Protein AF-A0ABD3KCF1-F1 (afdb_monomer)

Sequence (124 aa):
MEPELLEAELVLPAYFSFKKIQIYEKYPKGQSSAKRFKHLKQIIQAENFQNYPPDEPNYVNIESPPSMHPSKRICDITGYEAPYHDPRTKLRYANAGVFKVIRSLSNDYVQRYLALRNAAIVLR

Solvent-accessible surface area (backbone atoms only — not comparable to full-atom values): 8397 Å² total; per-residue (Å²): 130,69,69,69,53,66,74,64,64,80,50,83,66,97,70,52,88,88,53,68,76,76,64,67,79,81,48,73,91,82,71,87,67,74,86,70,83,74,54,67,72,58,49,61,72,71,51,68,68,88,79,53,63,90,88,58,78,45,98,88,61,66,69,76,78,80,79,90,66,83,80,83,52,50,12,68,85,79,68,43,69,18,93,43,67,40,90,87,76,68,49,33,30,64,49,73,70,54,48,56,52,59,72,71,53,54,70,68,58,48,39,55,49,29,44,78,72,76,63,43,86,76,88,127

Structure (mmCIF, N/CA/C/O backbone):
data_AF-A0ABD3KCF1-F1
#
_entry.id   AF-A0ABD3KCF1-F1
#
loop_
_atom_site.group_PDB
_atom_site.id
_atom_site.type_symbol
_atom_site.label_atom_id
_atom_site.label_alt_id
_atom_site.label_comp_id
_atom_site.label_asym_id
_atom_site.label_entity_id
_atom_site.label_seq_id
_atom_site.pdbx_PDB_ins_code
_atom_site.Cartn_x
_atom_site.Cartn_y
_atom_site.Cartn_z
_atom_site.occupancy
_atom_site.B_iso_or_equiv
_atom_site.auth_seq_id
_atom_site.auth_comp_id
_atom_site.auth_asym_id
_atom_site.auth_atom_id
_atom_site.pdbx_PDB_model_num
ATOM 1 N N . MET A 1 1 ? 42.559 -10.688 -20.259 1.00 56.59 1 MET A N 1
ATOM 2 C CA . MET A 1 1 ? 41.483 -10.679 -19.248 1.00 56.59 1 MET A CA 1
ATOM 3 C C . MET A 1 1 ? 41.342 -12.124 -18.840 1.00 56.59 1 MET A C 1
ATOM 5 O O . MET A 1 1 ? 41.126 -12.939 -19.728 1.00 56.59 1 MET A O 1
ATOM 9 N N . GLU A 1 2 ? 41.630 -12.430 -17.579 1.00 55.03 2 GLU A N 1
ATOM 10 C CA . GLU A 1 2 ? 41.742 -13.809 -17.091 1.00 55.03 2 GLU A CA 1
ATOM 11 C C . GLU A 1 2 ? 40.425 -14.583 -17.304 1.00 55.03 2 GLU A C 1
ATOM 13 O O . GLU A 1 2 ? 39.360 -14.032 -17.005 1.00 55.03 2 GLU A O 1
ATOM 18 N N . PRO A 1 3 ? 40.468 -15.821 -17.832 1.00 62.44 3 PRO A N 1
ATOM 19 C CA . 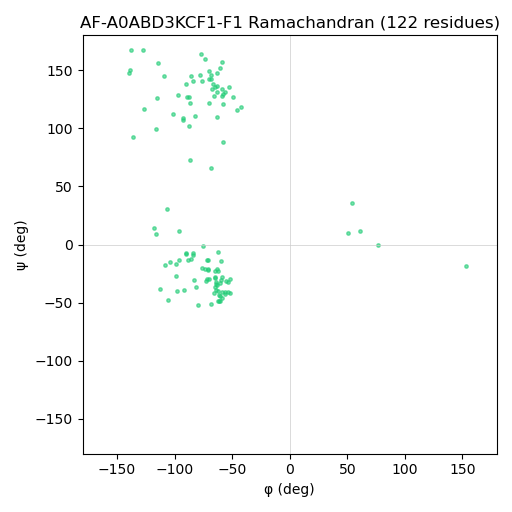PRO A 1 3 ? 39.278 -16.607 -18.179 1.00 62.44 3 PRO A CA 1
ATOM 20 C C . PRO A 1 3 ? 38.423 -16.980 -16.956 1.00 62.44 3 PRO A C 1
ATOM 22 O O . PRO A 1 3 ? 37.203 -17.066 -17.062 1.00 62.44 3 PRO A O 1
ATOM 25 N N . GLU A 1 4 ? 39.041 -17.091 -15.781 1.00 58.06 4 GLU A N 1
ATOM 26 C CA . GLU A 1 4 ? 38.385 -17.444 -14.513 1.00 58.06 4 GLU A CA 1
ATOM 27 C C . GLU A 1 4 ? 37.358 -16.391 -14.059 1.00 58.06 4 GLU A C 1
ATOM 29 O O . GLU A 1 4 ? 36.324 -16.712 -13.476 1.00 58.06 4 GLU A O 1
ATOM 34 N N . LEU A 1 5 ? 37.600 -15.113 -14.375 1.00 50.41 5 LEU A N 1
ATOM 35 C CA . LEU A 1 5 ? 36.693 -14.012 -14.023 1.00 50.41 5 LEU A CA 1
ATOM 36 C C . LEU A 1 5 ? 35.418 -13.998 -14.878 1.00 50.41 5 LEU A C 1
ATOM 38 O O . LEU A 1 5 ? 34.420 -13.396 -14.484 1.00 50.41 5 LEU A O 1
ATOM 42 N N . LEU A 1 6 ? 35.467 -14.634 -16.050 1.00 55.19 6 LEU A N 1
ATOM 43 C CA . LEU A 1 6 ? 34.352 -14.756 -16.988 1.00 55.19 6 LEU A CA 1
ATOM 44 C C . LEU A 1 6 ? 33.406 -15.893 -16.583 1.00 55.19 6 LEU A C 1
ATOM 46 O O . LEU A 1 6 ? 32.195 -15.742 -16.710 1.00 55.19 6 LEU A O 1
ATOM 50 N N . GLU A 1 7 ? 33.951 -16.992 -16.058 1.00 56.09 7 GLU A N 1
ATOM 51 C CA . GLU A 1 7 ? 33.171 -18.126 -15.541 1.00 56.09 7 GLU A CA 1
ATOM 52 C C . GLU A 1 7 ? 32.470 -17.808 -14.217 1.00 56.09 7 GLU A C 1
ATOM 54 O O . GLU A 1 7 ? 31.391 -18.327 -13.948 1.00 56.09 7 GLU A O 1
ATOM 59 N N . ALA A 1 8 ? 33.044 -16.921 -13.402 1.00 57.25 8 ALA A N 1
ATOM 60 C CA . ALA A 1 8 ? 32.500 -16.587 -12.090 1.00 57.25 8 ALA A CA 1
ATOM 61 C C . ALA A 1 8 ? 31.251 -15.677 -12.118 1.00 57.25 8 ALA A C 1
ATOM 63 O O . ALA A 1 8 ? 30.768 -15.309 -11.051 1.00 57.25 8 ALA A O 1
ATOM 64 N N . GLU A 1 9 ? 30.767 -15.236 -13.291 1.00 54.31 9 GLU A N 1
ATOM 65 C CA . GLU A 1 9 ? 29.693 -14.224 -13.459 1.00 54.31 9 GLU A CA 1
ATOM 66 C C . GLU A 1 9 ? 29.893 -12.914 -12.653 1.00 54.31 9 GLU A C 1
ATOM 68 O O . GLU A 1 9 ? 29.016 -12.051 -12.602 1.00 54.31 9 GLU A O 1
ATOM 73 N N . LEU A 1 10 ? 31.072 -12.704 -12.054 1.00 55.50 10 LEU A N 1
ATOM 74 C CA . LEU A 1 10 ? 31.410 -11.531 -11.238 1.00 55.50 10 LEU A CA 1
ATOM 75 C C . LEU A 1 10 ? 31.563 -10.257 -12.080 1.00 55.50 10 LEU A C 1
ATOM 77 O O . LEU A 1 10 ? 31.598 -9.146 -11.546 1.00 55.50 10 LEU A O 1
ATOM 81 N N . VAL A 1 11 ? 31.657 -10.406 -13.401 1.00 50.69 11 VAL A N 1
ATOM 82 C CA . VAL A 1 11 ? 31.754 -9.314 -14.363 1.00 50.69 11 VAL A CA 1
ATOM 83 C C . VAL A 1 11 ? 30.504 -9.327 -15.231 1.00 50.69 11 VAL A C 1
ATOM 85 O O . VAL A 1 11 ? 30.178 -10.337 -15.850 1.00 50.69 11 VAL A O 1
ATOM 88 N N . LEU A 1 12 ? 29.820 -8.180 -15.303 1.00 50.31 12 LEU A N 1
ATOM 89 C CA . LEU A 1 12 ? 28.676 -7.995 -16.194 1.00 50.31 12 LEU A CA 1
ATOM 90 C C . LEU A 1 12 ? 29.034 -8.467 -17.619 1.00 50.31 12 LEU A C 1
ATOM 92 O O . LEU A 1 12 ? 30.032 -7.987 -18.169 1.00 50.31 12 LEU A O 1
ATOM 96 N N . PRO A 1 13 ? 28.229 -9.354 -18.234 1.00 52.53 13 PRO A N 1
ATOM 97 C CA . PRO A 1 13 ? 28.493 -9.861 -19.572 1.00 52.53 13 PRO A CA 1
ATOM 98 C C . PRO A 1 13 ? 28.708 -8.726 -20.577 1.00 52.53 13 PRO A C 1
ATOM 100 O O . PRO A 1 13 ? 27.940 -7.763 -20.638 1.00 52.53 13 PRO A O 1
ATOM 103 N N . ALA A 1 14 ? 29.733 -8.855 -21.424 1.00 53.50 14 ALA A N 1
ATOM 104 C CA . ALA A 1 14 ? 29.965 -7.915 -22.527 1.00 53.50 14 ALA A CA 1
ATOM 105 C C . ALA A 1 14 ? 28.813 -7.926 -23.553 1.00 53.50 14 ALA A C 1
ATOM 107 O O . ALA A 1 14 ? 28.628 -6.970 -24.309 1.00 53.50 14 ALA A O 1
ATOM 108 N N . TYR A 1 15 ? 28.038 -9.009 -23.560 1.00 51.19 15 TYR A N 1
ATOM 109 C CA . TYR A 1 15 ? 26.874 -9.222 -24.396 1.00 51.19 15 TYR A CA 1
ATOM 110 C C . TYR A 1 15 ? 25.685 -9.588 -23.512 1.00 51.19 15 TYR A C 1
ATOM 112 O O . TYR A 1 15 ? 25.681 -10.625 -22.857 1.00 51.19 15 TYR A O 1
ATOM 120 N N . PHE A 1 16 ? 24.666 -8.737 -23.516 1.00 58.47 16 PHE A N 1
ATOM 121 C CA . PHE A 1 16 ? 23.373 -9.061 -22.932 1.00 58.47 16 PHE A CA 1
ATOM 122 C C . PHE A 1 16 ? 22.452 -9.534 -24.055 1.00 58.47 16 PHE A C 1
ATOM 124 O O . PHE A 1 16 ? 22.312 -8.823 -25.054 1.00 58.47 16 PHE A O 1
ATOM 131 N N . SER A 1 17 ? 21.812 -10.697 -23.894 1.00 54.09 17 SER A N 1
ATOM 132 C CA . SER A 1 17 ? 20.886 -11.274 -24.888 1.00 54.09 17 SER A CA 1
ATOM 133 C C . SER A 1 17 ? 19.781 -10.295 -25.302 1.00 54.09 17 SER A C 1
ATOM 135 O O . SER A 1 17 ? 19.397 -10.260 -26.470 1.00 54.09 17 SER A O 1
ATOM 137 N N . PHE A 1 18 ? 19.363 -9.433 -24.372 1.00 60.50 18 PHE A N 1
ATOM 138 C CA . PHE A 1 18 ? 18.357 -8.388 -24.557 1.00 60.50 18 PHE A CA 1
ATOM 139 C C . PHE A 1 18 ? 18.897 -7.073 -25.162 1.00 60.50 18 PHE A C 1
ATOM 141 O O . PHE A 1 18 ? 18.125 -6.188 -25.509 1.00 60.50 18 PHE A O 1
ATOM 148 N N . LYS A 1 19 ? 20.221 -6.910 -25.333 1.00 57.47 19 LYS A N 1
ATOM 149 C CA . LYS A 1 19 ? 20.855 -5.721 -25.956 1.00 57.47 19 LYS A CA 1
ATOM 150 C C . LYS A 1 19 ? 21.395 -5.997 -27.361 1.00 57.47 19 LYS A C 1
ATOM 152 O O . LYS A 1 19 ? 22.363 -5.364 -27.791 1.00 57.47 19 LYS A O 1
ATOM 157 N N . LYS A 1 20 ? 20.769 -6.914 -28.102 1.00 54.88 20 LYS A N 1
ATOM 158 C CA . LYS A 1 20 ? 21.204 -7.325 -29.450 1.00 54.88 20 LYS A CA 1
ATOM 159 C C . LYS A 1 20 ? 21.346 -6.165 -30.447 1.00 54.88 20 LYS A C 1
ATOM 161 O O . LYS A 1 20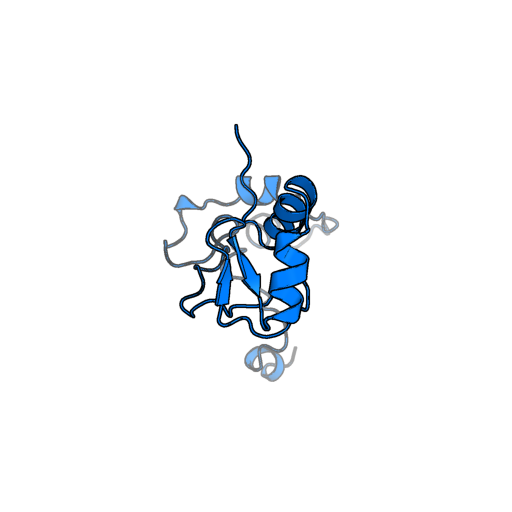 ? 22.231 -6.199 -31.290 1.00 54.88 20 LYS A O 1
ATOM 166 N N . ILE A 1 21 ? 20.538 -5.108 -30.326 1.00 53.53 21 ILE A N 1
ATOM 167 C CA . ILE A 1 21 ? 20.321 -4.158 -31.434 1.00 53.53 21 ILE A CA 1
ATOM 168 C C . ILE A 1 21 ? 21.169 -2.873 -31.343 1.00 53.53 21 ILE A C 1
ATOM 170 O O . ILE A 1 21 ? 21.320 -2.155 -32.329 1.00 53.53 21 ILE A O 1
ATOM 174 N N . GLN A 1 22 ? 21.747 -2.529 -30.186 1.00 53.03 22 GLN A N 1
ATOM 175 C CA . GLN A 1 22 ? 22.260 -1.158 -30.005 1.00 53.03 22 GLN A CA 1
ATOM 176 C C . GLN A 1 22 ? 23.778 -0.985 -29.984 1.00 53.03 22 GLN A C 1
ATOM 178 O O . GLN A 1 22 ? 24.229 0.146 -30.166 1.00 53.03 22 GLN A O 1
ATOM 183 N N . ILE A 1 23 ? 24.560 -2.045 -29.768 1.00 50.12 23 ILE A N 1
ATOM 184 C CA . ILE A 1 23 ? 26.003 -1.892 -29.512 1.00 50.12 23 ILE A CA 1
ATOM 185 C C . ILE A 1 23 ? 26.863 -2.468 -30.643 1.00 50.12 23 ILE A C 1
ATOM 187 O O . ILE A 1 23 ? 27.870 -1.854 -30.981 1.00 50.12 23 ILE A O 1
ATOM 191 N N . TYR A 1 24 ? 26.477 -3.596 -31.250 1.00 46.25 24 TYR A N 1
ATOM 192 C CA . TYR A 1 24 ? 27.386 -4.341 -32.134 1.00 46.25 24 TYR A CA 1
ATOM 193 C C . TYR A 1 24 ? 27.204 -4.068 -33.634 1.00 46.25 24 TYR A C 1
ATOM 195 O O . TYR A 1 24 ? 28.198 -3.927 -34.337 1.00 46.25 24 TYR A O 1
ATOM 203 N N . GLU A 1 25 ? 25.971 -3.940 -34.135 1.00 48.97 25 GLU A N 1
ATOM 204 C CA . GLU A 1 25 ? 25.745 -3.758 -35.583 1.00 48.97 25 GLU A CA 1
ATOM 205 C C . GLU A 1 25 ? 25.884 -2.308 -36.057 1.00 48.97 25 GLU A C 1
ATOM 207 O O . GLU A 1 25 ? 26.273 -2.062 -37.195 1.00 48.97 25 GLU A O 1
ATOM 212 N N . LYS A 1 26 ? 25.574 -1.323 -35.204 1.00 46.41 26 LYS A N 1
ATOM 213 C CA . LYS A 1 26 ? 25.460 0.078 -35.647 1.00 46.41 26 LYS A CA 1
ATOM 214 C C . LYS A 1 26 ? 26.749 0.896 -35.580 1.00 46.41 26 LYS A C 1
ATOM 216 O O . LYS A 1 26 ? 26.7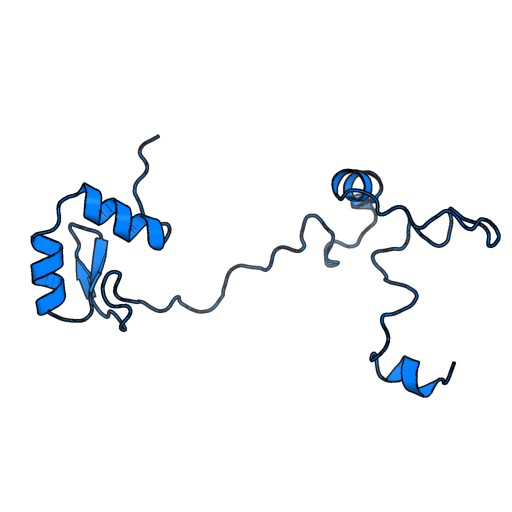61 2.017 -36.079 1.00 46.41 26 LYS A O 1
ATOM 221 N N . TYR A 1 27 ? 27.816 0.360 -34.986 1.00 45.16 27 TYR A N 1
ATOM 222 C CA . TYR A 1 27 ? 29.081 1.076 -34.821 1.00 45.16 27 TYR A CA 1
ATOM 223 C C . TYR A 1 27 ? 30.265 0.160 -35.155 1.00 45.16 27 TYR A C 1
ATOM 225 O O . TYR A 1 27 ? 30.755 -0.547 -34.271 1.00 45.16 27 TYR A O 1
ATOM 233 N N . PRO A 1 28 ? 30.758 0.159 -36.410 1.00 46.16 28 PRO A N 1
ATOM 234 C CA . PRO A 1 28 ? 32.048 -0.448 -36.707 1.00 46.16 28 PRO A CA 1
ATOM 235 C C . PRO A 1 28 ? 33.106 0.207 -35.810 1.00 46.16 28 PRO A C 1
ATOM 237 O O . PRO A 1 28 ? 33.140 1.430 -35.650 1.00 46.16 28 PRO A O 1
ATOM 240 N N . LYS A 1 29 ? 33.921 -0.627 -35.157 1.00 42.22 29 LYS A N 1
ATOM 241 C CA . LYS A 1 29 ? 34.960 -0.213 -34.206 1.00 42.22 29 LYS A CA 1
ATOM 242 C C . LYS A 1 29 ? 35.772 0.954 -34.788 1.00 42.22 29 LYS A C 1
ATOM 244 O O . LYS A 1 29 ? 36.447 0.777 -35.795 1.00 42.22 29 LYS A O 1
ATOM 249 N N . GLY A 1 30 ? 35.708 2.131 -34.161 1.00 48.06 30 GLY A N 1
ATOM 250 C CA . GLY A 1 30 ? 36.516 3.285 -34.577 1.00 48.06 30 GLY A CA 1
ATOM 251 C C . GLY A 1 30 ? 35.950 4.668 -34.255 1.00 48.06 30 GLY A C 1
ATOM 252 O O . GLY A 1 30 ? 36.714 5.623 -34.200 1.00 48.06 30 GLY A O 1
ATOM 253 N N . GLN A 1 31 ? 34.650 4.806 -33.983 1.00 49.53 31 GLN A N 1
ATOM 254 C CA . GLN A 1 31 ? 34.093 6.081 -33.519 1.00 49.53 31 GLN A CA 1
ATOM 255 C C . GLN A 1 31 ? 33.872 6.037 -32.010 1.00 49.53 31 GLN A C 1
ATOM 257 O O . GLN A 1 31 ? 33.000 5.321 -31.516 1.00 49.53 31 GLN A O 1
ATOM 262 N N . SER A 1 32 ? 34.645 6.830 -31.268 1.00 49.28 32 SER A N 1
ATOM 263 C CA . SER A 1 32 ? 34.368 7.178 -29.874 1.00 49.28 32 SER A CA 1
ATOM 264 C C . SER A 1 32 ? 33.130 8.075 -29.813 1.00 49.28 32 SER A C 1
ATOM 266 O O . SER A 1 32 ? 33.191 9.252 -29.469 1.00 49.28 32 SER A O 1
ATOM 268 N N . SER A 1 33 ? 31.966 7.531 -30.173 1.00 53.00 33 SER A N 1
ATOM 269 C CA . SER A 1 33 ? 30.711 8.205 -29.882 1.00 53.00 33 SER A CA 1
ATOM 270 C C . SER A 1 33 ? 30.624 8.279 -28.363 1.00 53.00 33 SER A C 1
ATOM 272 O O . SER A 1 33 ? 30.537 7.247 -27.692 1.00 53.00 33 SER A O 1
ATOM 274 N N . ALA A 1 34 ? 30.755 9.491 -27.814 1.00 56.62 34 ALA A N 1
ATOM 275 C CA . ALA A 1 34 ? 30.519 9.759 -26.405 1.00 56.62 34 ALA A CA 1
ATOM 276 C C . ALA A 1 34 ? 29.251 8.999 -26.010 1.00 56.62 34 ALA A C 1
ATOM 278 O O . ALA A 1 34 ? 28.214 9.204 -26.641 1.00 56.62 34 ALA A O 1
ATOM 279 N N . LYS A 1 35 ? 29.366 8.057 -25.062 1.00 62.44 35 LYS A N 1
ATOM 280 C CA . LYS A 1 35 ? 28.292 7.131 -24.676 1.00 62.44 35 LYS A CA 1
ATOM 281 C C . LYS A 1 35 ? 27.078 7.941 -24.226 1.00 62.44 35 LYS A C 1
ATOM 283 O O . LYS A 1 35 ? 26.942 8.284 -23.056 1.00 62.44 35 LYS A O 1
ATOM 288 N N . ARG A 1 36 ? 26.215 8.302 -25.170 1.00 67.12 36 ARG A N 1
ATOM 289 C CA . ARG A 1 36 ? 25.027 9.095 -24.903 1.00 67.12 36 ARG A CA 1
ATOM 290 C C . ARG A 1 36 ? 23.980 8.114 -24.413 1.00 67.12 36 ARG A C 1
ATOM 292 O O . ARG A 1 36 ? 23.531 7.252 -25.169 1.00 67.12 36 ARG A O 1
ATOM 299 N N . PHE A 1 37 ? 23.642 8.203 -23.132 1.00 74.12 37 PHE A N 1
ATOM 300 C CA . PHE A 1 37 ? 22.546 7.428 -22.569 1.00 74.12 37 PHE A CA 1
ATOM 301 C C . PHE A 1 37 ? 21.267 7.776 -23.338 1.00 74.12 37 PHE A C 1
ATOM 303 O O . PHE A 1 37 ? 20.888 8.944 -23.427 1.00 74.12 37 PHE A O 1
ATOM 310 N N . LYS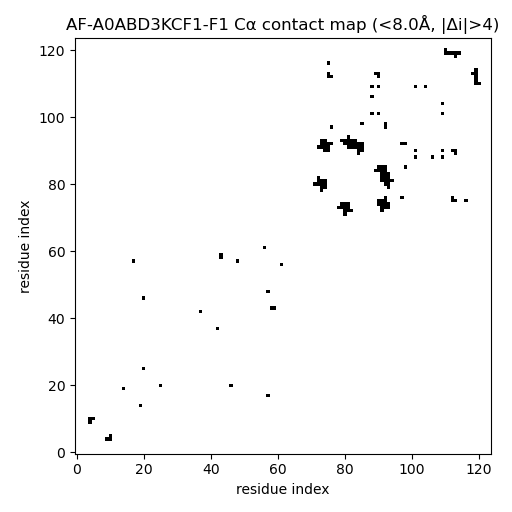 A 1 38 ? 20.635 6.771 -23.949 1.00 78.81 38 LYS A N 1
ATOM 311 C CA . LYS A 1 38 ? 19.341 6.946 -24.614 1.00 78.81 38 LYS A CA 1
ATOM 312 C C . LYS A 1 38 ? 18.239 6.985 -23.565 1.00 78.81 38 LYS A C 1
ATOM 314 O O . LYS A 1 38 ? 18.308 6.280 -22.560 1.00 78.81 38 LYS A O 1
ATOM 319 N N . HIS A 1 39 ? 17.205 7.776 -23.821 1.00 85.75 39 HIS A N 1
ATOM 320 C CA . HIS A 1 39 ? 16.014 7.769 -22.975 1.00 85.75 39 HIS A CA 1
ATOM 321 C C . HIS A 1 39 ? 15.232 6.463 -23.152 1.00 85.75 39 HIS A C 1
ATOM 323 O O . HIS A 1 39 ? 15.184 5.922 -24.256 1.00 85.75 39 HIS A O 1
ATOM 329 N N . LEU A 1 40 ? 14.541 6.005 -22.102 1.00 84.19 40 LEU A N 1
ATOM 330 C CA . LEU A 1 40 ? 13.732 4.778 -22.137 1.00 84.19 40 LEU A CA 1
ATOM 331 C C . LEU A 1 40 ? 12.739 4.765 -23.310 1.00 84.19 40 LEU A C 1
ATOM 333 O O . LEU A 1 40 ? 12.648 3.778 -24.026 1.00 84.19 40 LEU A O 1
ATOM 337 N N . LYS A 1 41 ? 12.079 5.897 -23.588 1.00 88.06 41 LYS A N 1
ATOM 338 C CA . LYS A 1 41 ? 11.176 6.039 -24.742 1.00 88.06 41 LYS A CA 1
ATOM 339 C C . LYS A 1 41 ? 11.860 5.712 -26.077 1.00 88.06 41 LYS A C 1
ATOM 341 O O . LYS A 1 41 ? 11.260 5.068 -26.927 1.00 88.06 41 LYS A O 1
ATOM 346 N N . GLN A 1 42 ? 13.112 6.140 -26.253 1.00 86.00 42 GLN A N 1
ATOM 347 C CA . GLN A 1 42 ? 13.892 5.856 -27.463 1.00 86.00 42 GLN A CA 1
ATOM 348 C C . GLN A 1 42 ? 14.339 4.393 -27.524 1.00 86.00 42 GLN A C 1
ATOM 350 O O . GLN A 1 42 ? 14.474 3.846 -28.612 1.00 86.00 42 GLN A O 1
ATOM 355 N N . ILE A 1 43 ? 14.586 3.768 -26.369 1.00 82.75 43 ILE A N 1
ATOM 356 C CA . ILE A 1 43 ? 14.950 2.351 -26.271 1.00 82.75 43 ILE A CA 1
ATOM 357 C C . ILE A 1 43 ? 13.752 1.483 -26.655 1.00 82.75 43 ILE A C 1
ATOM 359 O O . ILE A 1 43 ? 13.873 0.696 -27.585 1.00 82.75 43 ILE A O 1
ATOM 363 N N . ILE A 1 44 ? 12.588 1.724 -26.046 1.00 85.56 44 ILE A N 1
ATOM 364 C CA . ILE A 1 44 ? 11.337 1.008 -26.336 1.00 85.56 44 ILE A CA 1
ATOM 365 C C . ILE A 1 44 ? 10.982 1.101 -27.826 1.00 85.56 44 ILE A C 1
ATOM 367 O O . ILE A 1 44 ? 10.606 0.109 -28.432 1.00 85.56 44 ILE A O 1
ATOM 371 N N . GLN A 1 45 ? 11.132 2.276 -28.447 1.00 84.06 45 GLN A N 1
ATOM 372 C CA . GLN A 1 45 ? 10.859 2.444 -29.881 1.00 84.06 45 GLN A CA 1
ATOM 373 C C . GLN A 1 45 ? 11.874 1.742 -30.794 1.00 84.06 45 GLN A C 1
ATOM 375 O O . GLN A 1 45 ? 11.536 1.389 -31.919 1.00 84.06 45 GLN A O 1
ATOM 380 N N . ALA A 1 46 ? 13.125 1.603 -30.353 1.00 82.62 46 ALA A N 1
ATOM 381 C CA . ALA A 1 46 ? 14.189 0.983 -31.140 1.00 82.62 46 ALA A CA 1
ATOM 382 C C . ALA A 1 46 ? 14.234 -0.546 -30.990 1.00 82.62 46 ALA A C 1
ATOM 384 O O . ALA A 1 46 ? 14.962 -1.205 -31.734 1.00 82.62 46 ALA A O 1
ATOM 385 N N . GLU A 1 47 ? 13.522 -1.101 -30.013 1.00 77.44 47 GLU A N 1
ATOM 386 C CA . GLU A 1 47 ? 13.454 -2.534 -29.776 1.00 77.44 47 GLU A CA 1
ATOM 387 C C . GLU A 1 47 ? 12.324 -3.182 -30.569 1.00 77.44 47 GLU A C 1
ATOM 389 O O . GLU A 1 47 ? 11.160 -2.799 -30.491 1.00 77.44 47 GLU A O 1
ATOM 394 N N . ASN A 1 48 ? 12.676 -4.219 -31.327 1.00 82.00 48 ASN A N 1
ATOM 395 C CA . ASN A 1 48 ? 11.723 -5.000 -32.103 1.00 82.00 48 ASN A CA 1
ATOM 396 C C . ASN A 1 48 ? 11.130 -6.115 -31.229 1.00 82.00 48 ASN A C 1
ATOM 398 O O . ASN A 1 48 ? 11.477 -7.282 -31.409 1.00 82.00 48 ASN A O 1
ATOM 402 N N . PHE A 1 49 ? 10.252 -5.766 -30.278 1.00 80.19 49 PHE A N 1
ATOM 403 C CA . PHE A 1 49 ? 9.646 -6.717 -29.324 1.00 80.19 49 PHE A CA 1
ATOM 404 C C . PHE A 1 49 ? 8.992 -7.938 -29.987 1.00 80.19 49 PHE A C 1
ATOM 406 O O . PHE A 1 49 ? 9.007 -9.021 -29.419 1.00 80.19 49 PHE A O 1
ATOM 413 N N . GLN A 1 50 ? 8.480 -7.784 -31.211 1.00 80.31 50 GLN A N 1
ATOM 414 C CA . GLN A 1 50 ? 7.857 -8.859 -31.994 1.00 80.31 50 GLN A CA 1
ATOM 415 C C . GLN A 1 50 ? 8.813 -10.014 -32.332 1.00 80.31 50 GLN A C 1
ATOM 417 O O . GLN A 1 50 ? 8.355 -11.122 -32.588 1.00 80.31 50 GLN A O 1
ATOM 422 N N . ASN A 1 51 ? 10.125 -9.764 -32.335 1.00 83.00 51 ASN A N 1
ATOM 423 C CA . ASN A 1 51 ? 11.136 -10.773 -32.651 1.00 83.00 51 ASN A CA 1
ATOM 424 C C . ASN A 1 51 ? 11.618 -11.545 -31.414 1.00 83.00 51 ASN A C 1
ATOM 426 O O . ASN A 1 51 ? 12.411 -12.476 -31.559 1.00 83.00 51 ASN A O 1
ATOM 430 N N . TYR A 1 52 ? 11.204 -11.141 -30.210 1.00 79.50 52 TYR A N 1
ATOM 431 C CA . TYR A 1 52 ? 11.592 -11.823 -28.980 1.00 79.50 52 TYR A CA 1
ATOM 432 C C . TYR A 1 52 ? 10.645 -12.991 -28.690 1.00 79.50 52 TYR A C 1
ATOM 434 O O . TYR A 1 52 ? 9.445 -12.896 -28.965 1.00 79.50 52 TYR A O 1
ATOM 442 N N . PRO A 1 53 ? 11.161 -14.096 -28.13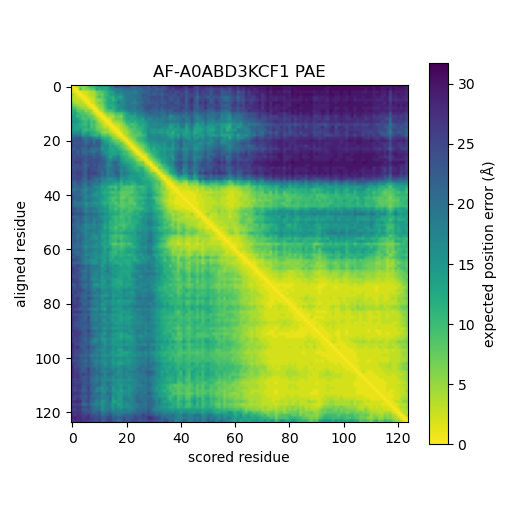0 1.00 82.19 53 PRO A N 1
ATOM 443 C CA . PRO A 1 53 ? 10.307 -15.169 -27.654 1.00 82.19 53 PRO A CA 1
ATOM 444 C C . PRO A 1 53 ? 9.405 -14.663 -26.507 1.00 82.19 53 PRO A C 1
ATOM 446 O O . PRO A 1 53 ? 9.840 -13.814 -25.727 1.00 82.19 53 PRO A O 1
ATOM 449 N N . PRO A 1 54 ? 8.170 -15.184 -26.366 1.00 79.50 54 PRO A N 1
ATOM 450 C CA . PRO A 1 54 ? 7.220 -14.730 -25.341 1.00 79.50 54 PRO A CA 1
ATOM 451 C C . PRO A 1 54 ? 7.719 -14.868 -23.897 1.00 79.50 54 PRO A C 1
ATOM 453 O O . PRO A 1 54 ? 7.303 -14.097 -23.035 1.00 79.50 54 PRO A O 1
ATOM 456 N N . ASP A 1 55 ? 8.607 -15.833 -23.652 1.00 80.88 55 ASP A N 1
ATOM 457 C CA . ASP A 1 55 ? 9.134 -16.152 -22.322 1.00 80.88 55 ASP A CA 1
ATOM 458 C C . ASP A 1 55 ? 10.317 -15.259 -21.905 1.00 80.88 55 ASP A C 1
ATOM 460 O O . ASP A 1 55 ? 10.748 -15.311 -20.753 1.00 80.88 55 ASP A O 1
ATOM 464 N N . GLU A 1 56 ? 10.867 -14.439 -22.813 1.00 81.62 56 GLU A N 1
ATOM 465 C CA . GLU A 1 56 ? 11.992 -13.557 -22.484 1.00 81.62 56 GLU A CA 1
ATOM 466 C C . GLU A 1 56 ? 11.489 -12.213 -21.917 1.00 81.62 56 GLU A C 1
ATOM 468 O O . GLU A 1 56 ? 10.660 -11.533 -22.540 1.00 81.62 56 GLU A O 1
ATOM 473 N N . PRO A 1 57 ? 11.987 -11.792 -20.737 1.00 80.06 57 PRO A N 1
ATOM 474 C CA . PRO A 1 57 ? 11.637 -10.501 -20.167 1.00 80.06 57 PRO A CA 1
ATOM 475 C C . PRO A 1 57 ? 12.218 -9.359 -21.015 1.00 80.06 57 PRO A C 1
ATOM 477 O O . PRO A 1 57 ? 13.389 -9.341 -21.388 1.00 80.06 57 PRO A O 1
ATOM 480 N N . ASN A 1 58 ? 11.383 -8.367 -21.281 1.00 84.19 58 ASN A N 1
ATOM 481 C CA . ASN A 1 58 ? 11.615 -7.167 -22.062 1.00 84.19 58 ASN A CA 1
ATOM 482 C C . ASN A 1 58 ? 11.221 -5.927 -21.244 1.00 84.19 58 ASN A C 1
ATOM 484 O O . ASN A 1 58 ? 10.537 -6.023 -20.228 1.00 84.19 58 ASN A O 1
ATOM 488 N N . TYR A 1 59 ? 11.609 -4.732 -21.695 1.00 84.56 59 TYR A N 1
ATOM 489 C CA . TYR A 1 59 ? 11.373 -3.484 -20.950 1.00 84.56 59 TYR A CA 1
ATOM 490 C C . TYR A 1 59 ? 9.897 -3.155 -20.668 1.00 84.56 59 TYR A C 1
ATOM 492 O O . TYR A 1 59 ? 9.629 -2.270 -19.858 1.00 84.56 59 TYR A O 1
ATOM 500 N N . VAL A 1 60 ? 8.953 -3.828 -21.329 1.00 85.62 60 VAL A N 1
ATOM 501 C CA . VAL A 1 60 ? 7.508 -3.615 -21.179 1.00 85.62 60 VAL A CA 1
ATOM 502 C C . VAL A 1 60 ? 6.871 -4.656 -20.248 1.00 85.62 60 VAL A C 1
ATOM 504 O O . VAL A 1 60 ? 5.865 -4.354 -19.619 1.00 85.62 60 VAL A O 1
ATOM 507 N N . ASN A 1 61 ? 7.445 -5.856 -20.126 1.00 82.88 61 ASN A N 1
ATOM 508 C CA . ASN A 1 61 ? 6.890 -6.977 -19.358 1.00 82.88 61 ASN A CA 1
ATOM 509 C C . ASN A 1 61 ? 7.781 -7.424 -18.178 1.00 82.88 61 ASN A C 1
ATOM 511 O O . ASN A 1 61 ? 7.537 -8.481 -17.607 1.00 82.88 61 ASN A O 1
ATOM 515 N N . ILE A 1 62 ? 8.783 -6.625 -17.783 1.00 85.12 62 ILE A N 1
ATOM 516 C CA . ILE A 1 62 ? 9.631 -6.876 -16.598 1.00 85.12 62 ILE A CA 1
ATOM 517 C C . ILE A 1 62 ? 8.870 -6.875 -15.259 1.00 85.12 62 ILE A C 1
ATOM 519 O O . ILE A 1 62 ? 9.472 -7.121 -14.213 1.00 85.12 62 ILE A O 1
ATOM 523 N N . GLU A 1 63 ? 7.580 -6.535 -15.255 1.00 85.88 63 GLU A N 1
ATOM 524 C CA . GLU A 1 63 ? 6.771 -6.535 -14.042 1.00 85.88 63 GLU A CA 1
ATOM 525 C C . GLU A 1 63 ? 6.674 -7.950 -13.466 1.00 85.88 63 GLU A C 1
ATOM 527 O O . GLU A 1 63 ? 6.383 -8.923 -14.163 1.00 85.88 63 GLU A O 1
ATOM 532 N N . SER A 1 64 ? 6.931 -8.070 -12.164 1.00 83.75 64 SER A N 1
ATOM 533 C CA . SER A 1 64 ? 6.858 -9.359 -11.489 1.00 83.75 64 SER A CA 1
ATOM 534 C C . SER A 1 64 ? 5.407 -9.843 -11.414 1.00 83.75 64 SER A C 1
ATOM 536 O O . SER A 1 64 ? 4.511 -9.024 -11.178 1.00 83.75 64 SER A O 1
ATOM 538 N N . PRO A 1 65 ? 5.164 -11.163 -11.492 1.00 85.81 65 PRO A N 1
ATOM 539 C CA . PRO A 1 65 ? 3.836 -11.711 -11.257 1.00 85.81 65 PRO A CA 1
ATOM 540 C C . PRO A 1 65 ? 3.330 -11.354 -9.847 1.00 85.81 65 PRO A C 1
ATOM 542 O O . PRO A 1 65 ? 4.128 -11.088 -8.938 1.00 85.81 65 PRO A O 1
ATOM 545 N N . PRO A 1 66 ? 2.004 -11.357 -9.628 1.00 89.88 66 PRO A N 1
ATOM 546 C CA . PRO A 1 66 ? 1.440 -11.098 -8.311 1.00 89.88 66 PRO A CA 1
ATOM 547 C C . PRO A 1 66 ? 1.920 -12.134 -7.285 1.00 89.88 66 PRO A C 1
ATOM 549 O O . PRO A 1 66 ? 2.193 -13.291 -7.608 1.00 89.88 66 PRO A O 1
ATOM 552 N N . SER A 1 67 ? 1.987 -11.723 -6.016 1.00 90.25 67 SER A N 1
ATOM 553 C CA . SER A 1 67 ? 2.387 -12.612 -4.921 1.00 90.25 67 SER A CA 1
ATOM 554 C C . SER A 1 67 ? 1.461 -13.827 -4.817 1.00 90.25 67 SER A C 1
ATOM 556 O O . SER A 1 67 ? 0.251 -13.675 -4.660 1.00 90.25 67 SER A O 1
ATOM 558 N N . MET A 1 68 ? 2.044 -15.030 -4.801 1.00 93.62 68 MET A N 1
ATOM 559 C CA . MET A 1 68 ? 1.326 -16.279 -4.503 1.00 93.62 68 MET A CA 1
ATOM 560 C C . MET A 1 68 ? 1.042 -16.460 -3.004 1.00 93.62 68 MET A C 1
ATOM 562 O O . MET A 1 68 ? 0.160 -17.227 -2.623 1.00 93.62 68 MET A O 1
ATOM 566 N N . HIS A 1 69 ? 1.788 -15.767 -2.139 1.00 91.50 69 HIS A N 1
ATOM 567 C CA .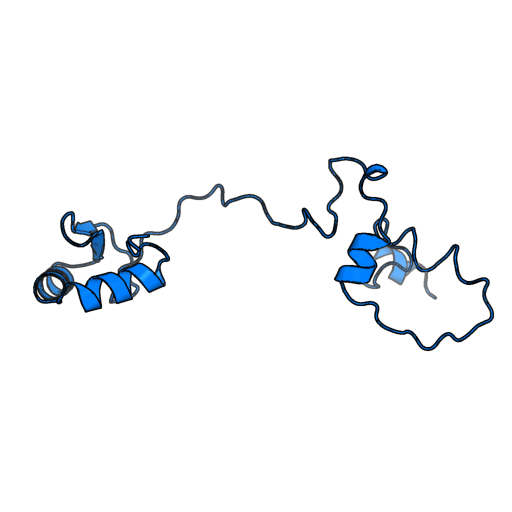 HIS A 1 69 ? 1.643 -15.887 -0.691 1.00 91.50 69 HIS A CA 1
ATOM 568 C C . HIS A 1 69 ? 0.524 -14.979 -0.172 1.00 91.50 69 HIS A C 1
ATOM 570 O O . HIS A 1 69 ? 0.413 -13.828 -0.619 1.00 91.50 69 HIS A O 1
ATOM 576 N N . PRO A 1 70 ? -0.275 -15.447 0.805 1.00 91.56 70 PRO A N 1
ATOM 577 C CA . PRO A 1 70 ? -1.317 -14.631 1.406 1.00 91.56 70 PRO A CA 1
ATOM 578 C C . PRO A 1 70 ? -0.712 -13.418 2.120 1.00 91.56 70 PRO A C 1
ATOM 580 O O . PRO A 1 70 ? 0.275 -13.524 2.849 1.00 91.56 70 PRO A O 1
ATOM 583 N N . SER A 1 71 ? -1.330 -12.249 1.931 1.00 89.38 71 SER A N 1
ATOM 584 C CA . SER A 1 71 ? -0.883 -11.025 2.602 1.00 89.38 71 SER A CA 1
ATOM 585 C C . SER A 1 71 ? -1.048 -11.123 4.123 1.00 89.38 71 SER A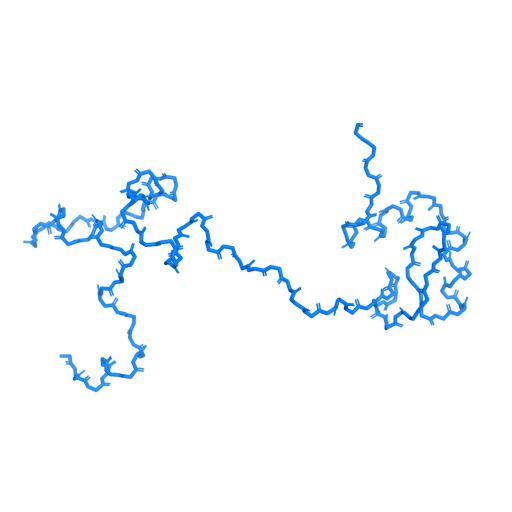 C 1
ATOM 587 O O . SER A 1 71 ? -2.091 -11.550 4.629 1.00 89.38 71 SER A O 1
ATOM 589 N N . LYS A 1 72 ? -0.026 -10.682 4.867 1.00 92.12 72 LYS A N 1
ATOM 590 C CA . LYS A 1 72 ? -0.113 -10.563 6.328 1.00 92.12 72 LYS A CA 1
ATOM 591 C C . LYS A 1 72 ? 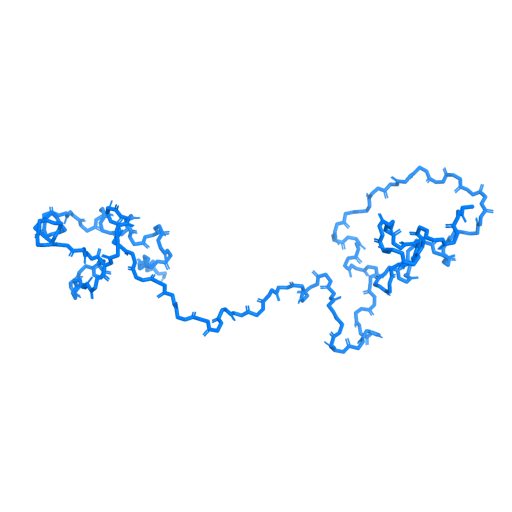-1.118 -9.475 6.705 1.00 92.12 72 LYS A C 1
ATOM 593 O O . LYS A 1 72 ? -1.166 -8.402 6.098 1.00 92.12 72 LYS A O 1
ATOM 598 N N . ARG A 1 73 ? -1.931 -9.745 7.728 1.00 93.88 73 ARG A N 1
ATOM 599 C CA . ARG A 1 73 ? -2.922 -8.791 8.236 1.00 93.88 73 ARG A CA 1
ATOM 600 C C . ARG A 1 73 ? -2.309 -7.992 9.372 1.00 93.88 73 ARG A C 1
ATOM 602 O O . ARG A 1 73 ? -2.082 -8.512 10.456 1.00 93.88 73 ARG A O 1
ATOM 609 N N . ILE A 1 74 ? -2.050 -6.723 9.097 1.00 96.06 74 ILE A N 1
ATOM 610 C CA . ILE A 1 74 ? -1.468 -5.777 10.046 1.00 96.06 74 ILE A CA 1
ATOM 611 C C . ILE A 1 74 ? -2.539 -4.764 10.461 1.00 96.06 74 ILE A C 1
ATOM 613 O O . ILE A 1 74 ? -3.418 -4.424 9.666 1.00 96.06 74 ILE A O 1
ATOM 617 N N . CYS A 1 75 ? -2.488 -4.337 11.718 1.00 96.25 75 CYS A N 1
ATOM 618 C CA . CYS A 1 75 ? -3.328 -3.301 12.295 1.00 96.25 75 CYS A CA 1
ATOM 619 C C . CYS A 1 75 ? -3.015 -1.954 11.644 1.00 96.25 75 CYS A C 1
ATOM 621 O O . CYS A 1 75 ? -1.862 -1.523 11.652 1.00 96.25 75 CYS A O 1
ATOM 623 N N . ASP A 1 76 ? -4.045 -1.265 11.157 1.00 94.50 76 ASP A N 1
ATOM 624 C CA . ASP A 1 76 ? -3.876 -0.022 10.392 1.00 94.50 76 ASP A CA 1
ATOM 625 C C . ASP A 1 76 ? -3.425 1.169 11.273 1.00 94.50 76 ASP A C 1
ATOM 627 O O . ASP A 1 76 ? -2.999 2.196 10.752 1.00 94.50 76 ASP A O 1
ATOM 631 N N . ILE A 1 77 ? -3.497 1.037 12.606 1.00 93.12 77 ILE A N 1
ATOM 632 C CA . ILE A 1 77 ? -3.110 2.084 13.572 1.00 93.12 77 ILE A CA 1
ATOM 633 C C . ILE A 1 77 ? -1.774 1.766 14.253 1.00 93.12 77 ILE A C 1
ATOM 635 O O . ILE A 1 77 ? -0.921 2.640 14.369 1.00 93.12 77 ILE A O 1
ATOM 639 N N . THR A 1 78 ? -1.592 0.535 14.741 1.00 95.06 78 THR A N 1
ATOM 640 C CA . THR A 1 78 ? -0.451 0.184 15.609 1.00 95.06 78 THR A CA 1
ATOM 641 C C . THR A 1 78 ? 0.650 -0.612 14.918 1.00 95.06 78 THR A C 1
ATOM 643 O O . THR A 1 78 ? 1.725 -0.747 15.488 1.00 95.06 78 THR A O 1
ATOM 646 N N . GLY A 1 79 ? 0.401 -1.183 13.735 1.00 93.94 79 GLY A N 1
ATOM 647 C CA . GLY A 1 79 ? 1.395 -1.999 13.031 1.00 93.94 79 GLY A CA 1
ATOM 648 C C . GLY A 1 79 ? 1.594 -3.424 13.573 1.00 93.94 79 GLY A C 1
ATOM 649 O O . GLY A 1 79 ? 2.379 -4.178 13.006 1.00 93.94 79 GLY A O 1
ATOM 650 N N . TYR A 1 80 ? 0.877 -3.833 14.626 1.00 95.94 80 TYR A N 1
ATOM 651 C CA . TYR A 1 80 ? 0.879 -5.223 15.109 1.00 95.94 80 TYR A CA 1
ATOM 652 C C . TYR A 1 80 ? 0.026 -6.143 14.231 1.00 95.94 80 TYR A C 1
ATOM 654 O O . TYR A 1 80 ? -0.823 -5.676 13.472 1.00 95.94 80 TYR A O 1
ATOM 662 N N . GLU A 1 81 ? 0.204 -7.458 14.360 1.00 96.12 81 GLU A N 1
ATOM 663 C CA . GLU A 1 81 ? -0.667 -8.432 13.701 1.00 96.12 81 GLU A CA 1
ATOM 664 C C . GLU A 1 81 ? -2.130 -8.235 14.133 1.00 96.12 81 GLU A C 1
ATOM 666 O O . GLU A 1 81 ? -2.446 -8.113 15.318 1.00 96.12 81 GLU A O 1
ATOM 671 N N . ALA A 1 82 ? -3.023 -8.153 13.148 1.00 96.12 82 ALA A N 1
ATOM 672 C CA . ALA A 1 82 ? -4.437 -7.874 13.351 1.00 96.12 82 ALA A CA 1
ATOM 673 C C . ALA A 1 82 ? -5.287 -9.074 12.917 1.00 96.12 82 ALA A C 1
ATOM 675 O O . ALA A 1 82 ? -5.585 -9.217 11.724 1.00 96.12 82 ALA A O 1
ATOM 676 N N . PRO A 1 83 ? -5.724 -9.919 13.867 1.00 94.44 83 PRO A N 1
ATOM 677 C CA . PRO A 1 83 ? -6.620 -11.029 13.562 1.00 94.44 83 PRO A CA 1
ATOM 678 C C . PRO A 1 83 ? -8.041 -10.557 13.210 1.00 94.44 83 PRO A C 1
ATOM 680 O O . PRO A 1 83 ? -8.768 -11.268 12.514 1.00 94.44 83 PRO A O 1
ATOM 683 N N . TYR A 1 84 ? -8.434 -9.347 13.630 1.00 95.00 84 TYR A N 1
ATOM 684 C CA . TYR A 1 84 ? -9.800 -8.839 13.502 1.00 95.00 84 TYR A CA 1
ATOM 685 C C . TYR A 1 84 ? -9.912 -7.631 12.563 1.00 95.00 84 TYR A C 1
ATOM 687 O O . TYR A 1 84 ? -8.955 -6.884 12.341 1.00 95.00 84 TYR A O 1
ATOM 695 N N . HIS A 1 85 ? -11.115 -7.423 12.024 1.00 95.25 85 HIS A N 1
ATOM 696 C CA . HIS A 1 85 ? -11.464 -6.251 11.225 1.00 95.25 85 HIS A CA 1
ATOM 697 C C . HIS A 1 85 ? -12.868 -5.754 11.576 1.00 95.25 85 HIS A C 1
ATOM 699 O O . HIS A 1 85 ? -13.745 -6.541 11.926 1.00 95.25 85 HIS A O 1
ATOM 705 N N . ASP A 1 86 ? -13.078 -4.443 11.490 1.00 94.88 86 ASP A N 1
ATOM 706 C CA . ASP A 1 86 ? -14.375 -3.824 11.751 1.00 94.88 86 ASP A CA 1
ATOM 707 C C . ASP A 1 86 ? -15.243 -3.819 10.475 1.00 94.88 86 ASP A C 1
ATOM 709 O O . ASP A 1 86 ? -14.833 -3.209 9.485 1.00 94.88 86 ASP A O 1
ATOM 713 N N . PRO A 1 87 ? -16.451 -4.416 10.456 1.00 94.12 87 PRO A N 1
ATOM 714 C CA . PRO A 1 87 ? -17.302 -4.435 9.261 1.00 94.12 87 PRO A CA 1
ATOM 715 C C . PRO A 1 87 ? -17.794 -3.044 8.838 1.00 94.12 87 PRO A C 1
ATOM 717 O O . PRO A 1 87 ? -18.119 -2.843 7.670 1.00 94.12 87 PRO A O 1
ATOM 720 N N . ARG A 1 88 ? -17.836 -2.069 9.760 1.00 92.12 88 ARG A N 1
ATOM 721 C CA . ARG A 1 88 ? -18.294 -0.704 9.456 1.00 92.12 88 ARG A CA 1
ATOM 722 C C . ARG A 1 88 ? -17.212 0.122 8.766 1.00 92.12 88 ARG A C 1
ATOM 724 O O . ARG A 1 88 ? -17.468 0.733 7.737 1.00 92.12 88 ARG A O 1
ATOM 731 N N . THR A 1 89 ? -16.018 0.171 9.355 1.00 93.19 89 THR A N 1
ATOM 732 C CA . THR A 1 89 ? -14.912 1.016 8.871 1.00 93.19 89 THR A CA 1
ATOM 733 C C . THR A 1 89 ? -13.925 0.277 7.969 1.00 93.19 89 THR A C 1
ATOM 735 O O . THR A 1 89 ? -13.118 0.922 7.313 1.00 93.19 89 THR A O 1
ATOM 738 N N . LYS A 1 90 ? -13.968 -1.062 7.921 1.00 94.12 90 LYS A N 1
ATOM 739 C CA . LYS A 1 90 ? -13.002 -1.941 7.229 1.00 94.12 90 LYS A CA 1
ATOM 740 C C . LYS A 1 90 ? -11.556 -1.834 7.743 1.00 94.12 90 LYS A C 1
ATOM 742 O O . LYS A 1 90 ? -10.638 -2.381 7.117 1.00 94.12 90 LYS A O 1
ATOM 747 N N . LEU A 1 91 ? -11.352 -1.171 8.884 1.00 95.75 91 LEU A N 1
ATOM 748 C CA . LEU A 1 91 ? -10.057 -1.093 9.552 1.00 95.75 91 LEU A CA 1
ATOM 749 C C . LEU A 1 91 ? -9.741 -2.400 10.282 1.00 95.75 91 LEU A C 1
ATOM 751 O O . LEU A 1 91 ? -10.614 -3.031 10.884 1.00 95.75 91 LEU A O 1
ATOM 755 N N . ARG A 1 92 ? -8.474 -2.803 10.219 1.00 96.56 92 ARG A N 1
ATOM 756 C CA . ARG A 1 92 ? -7.919 -3.970 10.912 1.00 96.56 92 ARG A CA 1
ATOM 757 C C . ARG A 1 92 ? -7.403 -3.554 12.284 1.00 96.56 92 ARG A C 1
ATOM 759 O O . ARG A 1 92 ? -6.745 -2.522 12.401 1.00 96.56 92 ARG A O 1
ATOM 766 N N . TYR A 1 93 ? -7.660 -4.367 13.307 1.00 96.81 93 TYR A N 1
ATOM 767 C CA . TYR A 1 93 ? -7.237 -4.083 14.679 1.00 96.81 93 TYR A CA 1
ATOM 768 C C . TYR A 1 93 ? -6.710 -5.321 15.409 1.00 96.81 93 TYR A C 1
ATOM 770 O O . TYR A 1 93 ? -7.135 -6.448 15.154 1.00 96.81 93 TYR A O 1
ATOM 778 N N . ALA A 1 94 ? -5.779 -5.090 16.337 1.00 96.81 94 ALA A N 1
ATOM 779 C CA . ALA A 1 94 ? -5.136 -6.145 17.122 1.00 96.81 94 ALA A CA 1
ATOM 780 C C . ALA A 1 94 ? -5.855 -6.430 18.453 1.00 96.81 94 ALA A C 1
ATOM 782 O O . ALA A 1 94 ? -5.985 -7.580 18.860 1.00 96.81 94 ALA A O 1
ATOM 783 N N . ASN A 1 95 ? -6.343 -5.391 19.140 1.00 96.12 95 ASN A N 1
ATOM 784 C CA . ASN A 1 95 ? -6.912 -5.492 20.486 1.00 96.12 95 ASN A CA 1
ATOM 785 C C . ASN A 1 95 ? -8.194 -4.651 20.653 1.00 96.12 95 ASN A C 1
ATOM 787 O O . ASN A 1 95 ? -8.515 -3.775 19.846 1.00 96.12 95 ASN A O 1
ATOM 791 N N . ALA A 1 96 ? -8.919 -4.891 21.749 1.00 95.69 96 ALA A N 1
ATOM 792 C CA . ALA A 1 96 ? -10.158 -4.174 22.060 1.00 95.69 96 ALA A CA 1
ATOM 793 C C . ALA A 1 96 ? -9.944 -2.669 22.323 1.00 95.69 96 ALA A C 1
ATOM 795 O O . ALA A 1 96 ? -10.838 -1.864 22.064 1.00 95.69 96 ALA A O 1
ATOM 796 N N . GLY A 1 97 ? -8.764 -2.272 22.814 1.00 96.06 97 GLY A N 1
ATOM 797 C CA . GLY A 1 97 ? -8.415 -0.863 23.021 1.00 96.06 97 GLY A CA 1
ATOM 798 C C . GLY A 1 97 ? -8.395 -0.077 21.709 1.00 96.06 97 GLY A C 1
ATOM 799 O O . GLY A 1 97 ? -9.060 0.950 21.597 1.00 96.06 97 GLY A O 1
ATOM 800 N N . VAL A 1 98 ? -7.722 -0.609 20.683 1.00 95.81 98 VAL A N 1
ATOM 801 C CA . VAL A 1 98 ? -7.687 0.001 19.346 1.00 95.81 98 VAL A CA 1
ATOM 802 C C . VAL A 1 98 ? -9.076 0.006 18.707 1.00 95.81 98 VAL A C 1
ATOM 804 O O . VAL A 1 98 ? -9.447 0.990 18.075 1.00 95.81 98 VAL A O 1
ATOM 807 N N . PHE A 1 99 ? -9.891 -1.030 18.926 1.00 96.31 99 PHE A N 1
ATOM 808 C CA . PHE A 1 99 ? -11.272 -1.043 18.433 1.00 96.31 99 PHE A CA 1
ATOM 809 C C . PHE A 1 99 ? -12.114 0.125 18.977 1.00 96.31 99 PHE A C 1
ATOM 811 O O . PHE A 1 99 ? -12.853 0.758 18.219 1.00 96.31 99 PHE A O 1
ATOM 818 N N . LYS A 1 100 ? -11.971 0.468 20.267 1.00 96.56 100 LYS A N 1
ATOM 819 C CA . LYS A 1 100 ? -12.646 1.641 20.854 1.00 96.56 100 LYS A CA 1
ATOM 820 C C . LYS A 1 100 ? -12.211 2.939 20.171 1.00 96.56 100 LYS A C 1
ATOM 822 O O . LYS A 1 100 ? -13.064 3.755 19.829 1.00 96.56 100 LYS A O 1
ATOM 827 N N . VAL A 1 101 ? -10.911 3.091 19.910 1.00 95.69 101 VAL A N 1
ATOM 828 C CA . VAL A 1 101 ? -10.364 4.251 19.186 1.00 95.69 101 VAL A CA 1
ATOM 829 C C . VAL A 1 101 ? -10.948 4.328 17.776 1.00 95.69 101 VAL A C 1
ATOM 831 O O . VAL A 1 101 ? -11.491 5.365 17.402 1.00 95.69 101 VAL A O 1
ATOM 834 N N . ILE A 1 102 ? -10.951 3.219 17.030 1.00 95.81 102 ILE A N 1
ATOM 835 C CA . ILE A 1 102 ? -11.531 3.143 15.679 1.00 95.81 102 ILE A CA 1
ATOM 836 C C . ILE A 1 102 ? -12.986 3.619 15.662 1.00 95.81 102 ILE A C 1
ATOM 838 O O . ILE A 1 102 ? -13.391 4.344 14.757 1.00 95.81 102 ILE A O 1
ATOM 842 N N . ARG A 1 103 ? -13.783 3.250 16.670 1.00 94.62 103 ARG A N 1
ATOM 843 C CA . ARG A 1 103 ? -15.194 3.648 16.743 1.00 94.62 103 ARG A CA 1
ATOM 844 C C . ARG A 1 103 ? -15.412 5.130 17.044 1.00 94.62 103 ARG A C 1
ATOM 846 O O . ARG A 1 103 ? -16.482 5.625 16.694 1.00 94.62 103 ARG A O 1
ATOM 853 N N . SER A 1 104 ? -14.420 5.810 17.621 1.00 95.12 104 SER A N 1
ATOM 854 C CA . SER A 1 104 ? -14.420 7.264 17.837 1.00 95.12 104 SER A CA 1
ATOM 855 C C . SER A 1 104 ? -13.863 8.084 16.664 1.00 95.12 104 SER A C 1
ATOM 857 O O . SER A 1 104 ? -14.049 9.298 16.641 1.00 95.12 104 SER A O 1
ATOM 859 N N . LEU A 1 105 ? -13.198 7.452 15.687 1.00 94.75 105 LEU A N 1
ATOM 860 C CA . LEU A 1 105 ? -12.645 8.156 14.527 1.00 94.75 105 LEU A CA 1
ATOM 861 C C . LEU A 1 105 ? -13.752 8.656 13.589 1.00 94.75 105 LEU A C 1
ATOM 863 O O . LEU A 1 105 ? -14.745 7.965 13.343 1.00 94.75 105 LEU A O 1
ATOM 867 N N . SER A 1 106 ? -13.549 9.845 13.014 1.00 95.81 106 SER A N 1
ATOM 868 C CA . SER A 1 106 ? -14.403 10.345 11.934 1.00 95.81 106 SER A CA 1
ATOM 869 C C . SER A 1 106 ? -14.116 9.604 10.621 1.00 95.81 106 SER A C 1
ATOM 871 O O . SER A 1 106 ? -13.052 9.005 10.440 1.00 95.81 106 SER A O 1
ATOM 873 N N . ASN A 1 107 ? -15.066 9.651 9.682 1.00 92.50 107 ASN A N 1
ATOM 874 C CA . ASN A 1 107 ? -14.938 8.957 8.396 1.00 92.50 107 ASN A CA 1
ATOM 875 C C . ASN A 1 107 ? -13.725 9.450 7.580 1.00 92.50 107 ASN A C 1
ATOM 877 O O . ASN A 1 107 ? -13.062 8.648 6.934 1.00 92.50 107 ASN A O 1
ATOM 881 N N . ASP A 1 108 ? -13.372 10.736 7.679 1.00 93.81 108 ASP A N 1
ATOM 882 C CA . ASP A 1 108 ? -12.192 11.291 7.004 1.00 93.81 108 ASP A CA 1
ATOM 883 C C . ASP A 1 108 ? -10.894 10.602 7.460 1.00 93.81 108 ASP A C 1
ATOM 885 O O . ASP A 1 108 ? -10.129 10.086 6.646 1.00 93.81 108 ASP A O 1
ATOM 889 N N . TYR A 1 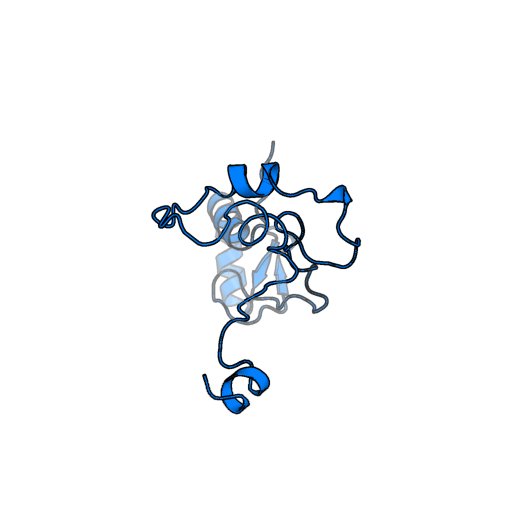109 ? -10.692 10.463 8.776 1.00 94.81 109 TYR A N 1
ATOM 890 C CA . TYR A 1 109 ? -9.542 9.729 9.307 1.00 94.81 109 TYR A CA 1
ATOM 891 C C . TYR A 1 109 ? -9.558 8.257 8.895 1.00 94.81 109 TYR A C 1
ATOM 893 O O . TYR A 1 109 ? -8.513 7.714 8.542 1.00 94.81 109 TYR A O 1
ATOM 901 N N . VAL A 1 110 ? -10.729 7.612 8.892 1.00 95.25 110 VAL A N 1
ATOM 902 C CA . VAL A 1 110 ? -10.863 6.220 8.435 1.00 95.25 110 VAL A CA 1
ATOM 903 C C . VAL A 1 110 ? -10.406 6.078 6.982 1.00 95.25 110 VAL A C 1
ATOM 905 O O . VAL A 1 110 ? -9.611 5.185 6.690 1.00 95.25 110 VAL A O 1
ATOM 908 N N . GLN A 1 111 ? -10.832 6.969 6.080 1.00 94.81 111 GLN A N 1
ATOM 909 C CA . GLN A 1 111 ? -10.383 6.939 4.685 1.00 94.81 111 GLN A CA 1
ATOM 910 C C . GLN A 1 111 ? -8.881 7.194 4.560 1.00 94.81 111 GLN A C 1
ATOM 912 O O . GLN A 1 111 ? -8.220 6.510 3.782 1.00 94.81 111 GLN A O 1
ATOM 917 N N . ARG A 1 112 ? -8.314 8.106 5.360 1.00 94.50 112 ARG A N 1
ATOM 918 C CA . ARG A 1 112 ? -6.863 8.347 5.389 1.00 94.50 112 ARG A CA 1
ATOM 919 C C . ARG A 1 112 ? -6.081 7.099 5.807 1.00 94.50 112 ARG A C 1
ATOM 921 O O . ARG A 1 112 ? -5.102 6.761 5.150 1.00 94.50 112 ARG A O 1
ATOM 928 N N . TYR A 1 113 ? -6.529 6.379 6.837 1.00 95.06 113 TYR A N 1
ATOM 929 C CA . TYR A 1 113 ? -5.902 5.113 7.240 1.00 95.06 113 TYR A CA 1
ATOM 930 C C . TYR A 1 113 ? -6.063 4.022 6.176 1.00 95.06 113 TYR A C 1
ATOM 932 O O . TYR A 1 113 ? -5.107 3.314 5.869 1.00 95.06 113 TYR A O 1
ATOM 940 N N . LEU A 1 114 ? -7.241 3.908 5.557 1.00 95.25 114 LEU A N 1
ATOM 941 C CA . LEU A 1 114 ? -7.462 2.960 4.462 1.00 95.25 114 LEU A CA 1
ATOM 942 C C . LEU A 1 114 ? -6.610 3.285 3.227 1.00 95.25 114 LEU A C 1
ATOM 944 O O . LEU A 1 114 ? -6.162 2.361 2.545 1.00 95.25 114 LEU A O 1
ATOM 948 N N . ALA A 1 115 ? -6.351 4.564 2.947 1.00 94.88 115 ALA A N 1
ATOM 949 C CA . ALA A 1 115 ? -5.533 5.004 1.819 1.00 94.88 115 ALA A CA 1
ATOM 950 C C . ALA A 1 115 ? -4.083 4.521 1.937 1.00 94.88 115 ALA A C 1
ATOM 952 O O . ALA A 1 115 ? -3.505 4.124 0.931 1.00 94.88 115 ALA A O 1
ATOM 953 N N . LEU A 1 116 ? -3.528 4.449 3.153 1.00 92.62 116 LEU A N 1
ATOM 954 C CA . LEU A 1 116 ? -2.176 3.919 3.384 1.00 92.62 116 LEU A CA 1
ATOM 955 C C . LEU A 1 116 ? -2.022 2.461 2.924 1.00 92.62 116 LEU A C 1
ATOM 957 O O . LEU A 1 116 ? -0.947 2.058 2.492 1.00 92.62 116 LEU A O 1
ATOM 961 N N . ARG A 1 117 ? -3.101 1.670 2.987 1.00 91.88 117 ARG A N 1
ATOM 962 C CA . ARG A 1 117 ? -3.150 0.277 2.505 1.00 91.88 117 ARG A CA 1
ATOM 963 C C . ARG A 1 117 ? -3.721 0.160 1.085 1.00 91.88 117 ARG A C 1
ATOM 965 O O . ARG A 1 117 ? -4.066 -0.939 0.661 1.00 91.88 117 ARG A O 1
ATOM 972 N N . ASN A 1 118 ? -3.889 1.269 0.363 1.00 90.38 118 ASN A N 1
ATOM 973 C CA . ASN A 1 118 ? -4.565 1.309 -0.939 1.00 90.38 118 ASN A CA 1
ATOM 974 C C . ASN A 1 118 ? -5.983 0.694 -0.914 1.00 90.38 118 ASN A C 1
ATOM 976 O O . ASN A 1 118 ? -6.410 0.046 -1.865 1.00 90.38 118 ASN A O 1
ATOM 980 N N . ALA A 1 119 ? -6.715 0.874 0.191 1.00 91.38 119 ALA A N 1
ATOM 981 C CA . ALA A 1 119 ? -8.068 0.348 0.403 1.00 91.38 119 ALA A CA 1
ATOM 982 C C . ALA A 1 119 ? -9.136 1.450 0.569 1.00 91.38 119 ALA A C 1
ATOM 984 O O . ALA A 1 119 ? -10.266 1.152 0.963 1.00 91.38 119 ALA A O 1
ATOM 985 N N . ALA A 1 120 ? -8.780 2.716 0.323 1.00 89.56 120 ALA A N 1
ATOM 986 C CA . ALA A 1 120 ? -9.707 3.843 0.407 1.00 89.56 120 ALA A CA 1
ATOM 987 C C . ALA A 1 120 ? -10.755 3.791 -0.710 1.00 89.56 120 ALA A C 1
ATOM 989 O O . ALA A 1 120 ? -10.456 3.435 -1.852 1.00 89.56 120 ALA A O 1
ATOM 990 N N . ILE A 1 121 ? -11.988 4.169 -0.376 1.00 83.81 121 ILE A N 1
ATOM 991 C CA . ILE A 1 121 ? -13.088 4.215 -1.339 1.00 83.81 121 ILE A CA 1
ATOM 992 C C . ILE A 1 121 ? -13.053 5.587 -2.011 1.00 83.81 121 ILE A C 1
ATOM 994 O O . ILE A 1 121 ? -13.483 6.579 -1.430 1.00 83.81 121 ILE A O 1
ATOM 998 N N . VAL A 1 122 ? -12.538 5.639 -3.239 1.00 81.62 122 VAL A N 1
ATOM 999 C CA . VAL A 1 122 ? -12.610 6.835 -4.087 1.00 81.62 122 VAL A CA 1
ATOM 1000 C C . VAL A 1 122 ? -13.858 6.713 -4.954 1.00 81.62 122 VAL A C 1
ATOM 1002 O O . VAL A 1 122 ? -13.898 5.889 -5.865 1.00 81.62 122 VAL A O 1
ATOM 1005 N N . LEU A 1 123 ? -14.885 7.508 -4.653 1.00 81.00 123 LEU A N 1
ATOM 1006 C CA . LEU A 1 123 ? -16.030 7.659 -5.550 1.00 81.00 123 LEU A CA 1
ATOM 1007 C C . LEU A 1 123 ? -15.553 8.449 -6.779 1.00 81.00 123 LEU A C 1
ATOM 1009 O O . LEU A 1 123 ? -15.003 9.539 -6.625 1.00 81.00 123 LEU A O 1
ATOM 1013 N N . ARG A 1 124 ? -15.698 7.862 -7.968 1.00 64.25 124 ARG A N 1
ATOM 1014 C CA . ARG A 1 124 ? -15.407 8.485 -9.265 1.00 64.25 124 ARG A CA 1
ATOM 1015 C C . ARG A 1 124 ? -16.697 8.698 -10.033 1.00 64.25 124 ARG A C 1
ATOM 1017 O O . ARG A 1 124 ? -17.596 7.843 -9.870 1.00 64.25 124 ARG A O 1
#

InterPro domains:
  IPR013272 Vps72/YL1, C-terminal [PF08265] (74-102)
  IPR013272 Vps72/YL1, C-terminal [SM00993] (73-102)
  IPR029525 INO80 complex, subunit Ies6 [PTHR31200] (4-124)

pLDDT: mean 79.14, std 17.61, range [42.22, 96.81]

Mean predicted aligned error: 13.14 Å

Radius of gyration: 25.93 Å; Cα contacts (8 Å, |Δi|>4): 80; chains: 1; bounding box: 60×29×60 Å

Foldseek 3Di:
DDVVCVVVCVDPDPDDPQCVQPDPPPDDPDDPPPPDDDDPVVVVVRDPVVPDDPPDDDPVRPDDDDDPDDDFAAFLPPRHGFPDADPVLRGGDNDPVVVVVVVVDDNVVSQVSCVVVVRHDDDD

Organism: Eucalyptus globulus (NCBI:txid34317)

Secondary structure (DSSP, 8-state):
--THHHHTS-S--SS-GGGTTTSSSS--TT------PPPHHHHHHH--GGGS-TTS--TTT-PPPPPSSPPP-B-TTT-SB--EE-TTT--EESSHHHHHHHHHS-HHHHHHHHHHTT------

Nearest PDB structures (foldseek):
  7zi4-assembly1_Q  TM=6.537E-01  e=1.605E-07  Homo sapiens
  8oot-assembly1_I  TM=5.781E-01  e=6.967E-08  Thermochaetoides thermophila
  8eu9-assembly1_S  TM=5.277E-01  e=1.594E-06  Saccharomyces cerevisiae S288C
  8etw-assembly1_S  TM=5.238E-01  e=1.284E-05  Saccharomyces cerevisiae S288C
  8x1c-assembly1_L  TM=6.401E-01  e=2.193E-02  Homo sapiens